Protein AF-A0A8X6YVM8-F1 (afdb_monomer)

Nearest PDB structures (foldseek):
  4g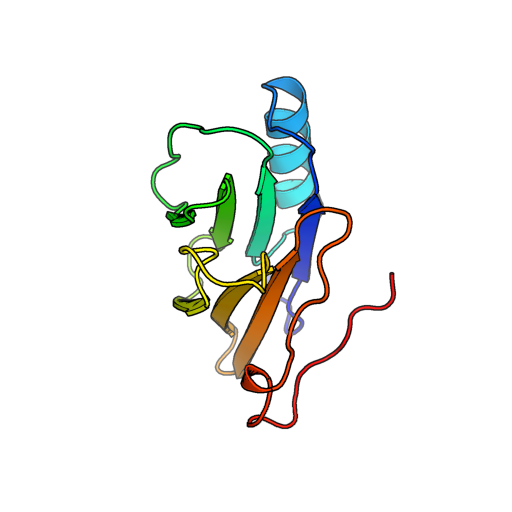yz-assembly8_H  TM=6.784E-01  e=9.572E-05  Mus musculus
  4gyz-assembly6_F  TM=6.704E-01  e=1.707E-04  Mus musculus
  6a44-assembly1_A  TM=6.918E-01  e=1.533E-02  Bombyx mori
  6a43-assembly1_A  TM=6.929E-01  e=1.858E-02  Bombyx mori
  5npg-assembly1_A  TM=6.657E-01  e=8.686E-02  Drosophila melanogaster

Secondary structure (DSSP, 8-state):
-PPPSS--EEEEE-SS--HHHHHHHHHHHHHTT-SEEEEE-SS--PPPTTPEE-TTSEEEEE-TT-EEEEEEEE--TTSS--EEEEEEEEEETTEEEEEEEEEE-TT-----GGG-S-S-------

Structure (mmCIF, N/CA/C/O backbone):
data_AF-A0A8X6YVM8-F1
#
_entry.id   AF-A0A8X6YVM8-F1
#
loop_
_atom_site.group_PDB
_atom_site.id
_atom_site.type_symbol
_atom_site.label_atom_id
_atom_site.label_alt_id
_atom_site.label_comp_id
_atom_site.label_asym_id
_atom_site.label_entity_id
_atom_site.label_seq_id
_atom_site.pdbx_PDB_ins_code
_atom_site.Cartn_x
_atom_site.Cartn_y
_atom_site.Cartn_z
_atom_site.occupancy
_atom_site.B_iso_or_equiv
_atom_site.auth_seq_id
_atom_site.auth_comp_id
_atom_site.auth_asym_id
_atom_site.auth_atom_id
_atom_site.pdbx_PDB_model_num
ATOM 1 N N . MET A 1 1 ? -14.398 7.030 20.157 1.00 44.53 1 MET A N 1
ATOM 2 C CA . MET A 1 1 ? -15.370 6.939 19.045 1.00 44.53 1 MET A CA 1
ATOM 3 C C . MET A 1 1 ? -15.396 5.502 18.553 1.00 44.53 1 MET A C 1
ATOM 5 O O . MET A 1 1 ? -14.328 4.896 18.562 1.00 44.53 1 MET A O 1
ATOM 9 N N . PRO A 1 2 ? -16.558 4.928 18.200 1.00 53.88 2 PRO A N 1
ATOM 10 C CA . PRO A 1 2 ? -16.601 3.572 17.659 1.00 53.88 2 PRO A CA 1
ATOM 11 C C . PRO A 1 2 ? -15.795 3.506 16.355 1.00 53.88 2 PRO A C 1
ATOM 13 O O . PRO A 1 2 ? -15.847 4.426 15.538 1.00 53.88 2 PRO A O 1
ATOM 16 N N . SER A 1 3 ? -15.008 2.445 16.184 1.00 63.88 3 SER A N 1
ATOM 17 C CA . SER A 1 3 ? -14.208 2.228 14.980 1.00 63.88 3 SER A CA 1
ATOM 18 C C . SER A 1 3 ? -15.128 1.980 13.782 1.00 63.88 3 SER A C 1
ATOM 20 O O . SER A 1 3 ? -16.022 1.135 13.834 1.00 63.88 3 SER A O 1
ATOM 22 N N . ARG A 1 4 ? -14.905 2.704 12.679 1.00 73.94 4 ARG A N 1
ATOM 23 C CA . ARG A 1 4 ? -15.650 2.527 11.421 1.00 73.94 4 ARG A CA 1
ATOM 24 C C . ARG A 1 4 ? -15.595 1.061 10.972 1.00 73.94 4 ARG A C 1
ATOM 26 O O . ARG A 1 4 ? -14.506 0.510 10.854 1.00 73.94 4 ARG A O 1
ATOM 33 N N . GLU A 1 5 ? -16.741 0.444 10.675 1.00 74.50 5 GLU A N 1
ATOM 34 C CA . GLU A 1 5 ? -16.780 -0.951 10.198 1.00 74.50 5 GLU A CA 1
ATOM 35 C C . GLU A 1 5 ? -16.182 -1.133 8.799 1.00 74.50 5 GLU A C 1
ATOM 37 O O . GLU A 1 5 ? -15.564 -2.157 8.515 1.00 74.50 5 GLU A O 1
ATOM 42 N N . ALA A 1 6 ? -16.364 -0.144 7.925 1.00 84.31 6 ALA A N 1
ATOM 43 C CA . ALA A 1 6 ? -15.830 -0.180 6.573 1.00 84.31 6 ALA A CA 1
ATOM 44 C C . ALA A 1 6 ? -14.324 0.117 6.549 1.00 84.31 6 ALA A C 1
ATOM 46 O O . ALA A 1 6 ? -13.823 0.953 7.310 1.00 84.31 6 ALA A O 1
ATOM 47 N N . LEU A 1 7 ? -13.631 -0.542 5.626 1.00 86.50 7 LEU A N 1
ATOM 48 C CA . LEU A 1 7 ? -12.227 -0.304 5.332 1.00 86.50 7 LEU A CA 1
ATOM 49 C C . LEU A 1 7 ? -12.080 0.900 4.385 1.00 86.50 7 LEU A C 1
ATOM 51 O O . LEU A 1 7 ? -12.842 1.028 3.426 1.00 86.50 7 LEU A O 1
ATOM 55 N N . CYS A 1 8 ? -11.127 1.785 4.664 1.00 89.62 8 CYS A N 1
ATOM 56 C CA . CYS A 1 8 ? -10.797 2.948 3.845 1.00 89.62 8 CYS A CA 1
ATOM 57 C C . CYS A 1 8 ? -9.355 2.817 3.337 1.00 89.62 8 CYS A C 1
ATOM 59 O O . CYS A 1 8 ? -8.426 2.755 4.141 1.00 89.62 8 CYS A O 1
ATOM 61 N N . ILE A 1 9 ? -9.167 2.735 2.019 1.00 89.19 9 ILE A N 1
ATOM 62 C CA . ILE A 1 9 ? -7.860 2.492 1.396 1.00 89.19 9 ILE A CA 1
ATOM 63 C C . ILE A 1 9 ? -7.548 3.617 0.413 1.00 89.19 9 ILE A C 1
ATOM 65 O O . ILE A 1 9 ? -8.415 4.008 -0.367 1.00 89.19 9 ILE A O 1
ATOM 69 N N . LEU A 1 10 ? -6.296 4.073 0.404 1.00 89.12 10 LEU A N 1
ATOM 70 C CA . LEU A 1 10 ? -5.757 4.958 -0.627 1.00 89.12 10 LEU A CA 1
ATOM 71 C C . LEU A 1 10 ? -4.823 4.186 -1.568 1.00 89.12 10 LEU A C 1
ATOM 73 O O . LEU A 1 10 ? -3.821 3.632 -1.128 1.00 89.12 10 LEU A O 1
ATOM 77 N N . GLN A 1 11 ? -5.094 4.197 -2.871 1.00 87.62 11 GLN A N 1
ATOM 78 C CA . GLN A 1 11 ? -4.147 3.715 -3.878 1.00 87.62 11 GLN A CA 1
ATOM 79 C C . GLN A 1 11 ? -3.754 4.868 -4.794 1.00 87.62 11 GLN A C 1
ATOM 81 O O . GLN A 1 11 ? -4.620 5.508 -5.387 1.00 87.62 11 GLN A O 1
ATOM 86 N N . TRP A 1 12 ? -2.454 5.142 -4.905 1.00 86.31 12 TRP A N 1
ATOM 87 C CA . TRP A 1 12 ? -1.966 6.303 -5.642 1.00 86.31 12 TRP A CA 1
ATOM 88 C C . TRP A 1 12 ? -0.712 5.989 -6.459 1.00 86.31 12 TRP A C 1
ATOM 90 O O . TRP A 1 12 ? 0.339 5.648 -5.921 1.00 86.31 12 TRP A O 1
ATOM 100 N N . ASN A 1 13 ? -0.798 6.154 -7.779 1.00 84.06 13 ASN A N 1
ATOM 101 C CA . ASN A 1 13 ? 0.396 6.241 -8.613 1.00 84.06 13 ASN A CA 1
ATOM 102 C C . ASN A 1 13 ? 0.937 7.673 -8.556 1.00 84.06 13 ASN A C 1
ATOM 104 O O . ASN A 1 13 ? 0.375 8.583 -9.165 1.00 84.06 13 ASN A O 1
ATOM 108 N N . ALA A 1 14 ? 2.018 7.865 -7.803 1.00 80.12 14 ALA A N 1
ATOM 109 C CA . ALA A 1 14 ? 2.596 9.182 -7.586 1.00 80.12 14 ALA A CA 1
ATOM 110 C C . ALA A 1 14 ? 3.633 9.557 -8.657 1.00 80.12 14 ALA A C 1
ATOM 112 O O . ALA A 1 14 ? 4.035 10.718 -8.711 1.00 80.12 14 ALA A O 1
ATOM 113 N N . GLY A 1 15 ? 4.105 8.619 -9.491 1.00 76.06 15 GLY A N 1
ATOM 114 C CA . GLY A 1 15 ? 5.209 8.873 -10.429 1.00 76.06 15 GLY A CA 1
ATOM 115 C C . GLY A 1 15 ? 6.498 9.343 -9.733 1.00 76.06 15 GLY A C 1
ATOM 116 O O . GLY A 1 15 ? 7.264 10.111 -10.307 1.00 76.06 15 GLY A O 1
ATOM 117 N N . GLY A 1 16 ? 6.694 8.937 -8.471 1.00 77.81 16 GLY A N 1
ATOM 118 C CA . GLY A 1 16 ? 7.771 9.387 -7.580 1.00 77.81 16 GLY A CA 1
ATOM 119 C C . GLY A 1 16 ? 7.283 10.287 -6.436 1.00 77.81 16 GLY A C 1
ATOM 120 O O . GLY A 1 16 ? 6.420 11.152 -6.618 1.00 77.81 16 GLY A O 1
ATOM 121 N N . LEU A 1 17 ? 7.853 10.090 -5.243 1.00 77.12 17 LEU A N 1
ATOM 122 C CA . LEU A 1 17 ? 7.373 10.687 -3.995 1.00 77.12 17 LEU A CA 1
ATOM 123 C C . LEU A 1 17 ? 8.275 11.839 -3.505 1.00 77.12 17 LEU A C 1
ATOM 125 O O . LEU A 1 17 ? 9.096 11.694 -2.587 1.00 77.12 17 LEU A O 1
ATOM 129 N N . SER A 1 18 ? 8.097 13.014 -4.123 1.00 82.44 18 SER A N 1
ATOM 130 C CA . SER A 1 18 ? 8.721 14.275 -3.686 1.00 82.44 18 SER A CA 1
ATOM 131 C C . SER A 1 18 ? 8.284 14.660 -2.267 1.00 82.44 18 SER A C 1
ATOM 133 O O . SER A 1 18 ? 7.248 14.213 -1.779 1.00 82.44 18 SER A O 1
ATOM 135 N N . GLN A 1 19 ? 9.034 15.544 -1.602 1.00 79.00 19 GLN A N 1
ATOM 136 C CA . GLN A 1 19 ? 8.678 16.022 -0.259 1.00 79.00 19 GLN A CA 1
ATOM 137 C C . GLN A 1 19 ? 7.270 16.645 -0.202 1.00 79.00 19 GLN A C 1
ATOM 139 O O . GLN A 1 19 ? 6.534 16.396 0.751 1.00 79.00 19 GLN A O 1
ATOM 144 N N . SER A 1 20 ? 6.865 17.392 -1.235 1.00 84.94 20 SER A N 1
ATOM 145 C CA . SER A 1 20 ? 5.513 17.957 -1.337 1.00 84.94 20 SER A CA 1
ATOM 146 C C . SER A 1 20 ? 4.433 16.875 -1.431 1.00 84.94 20 SER A C 1
ATOM 148 O O . SER A 1 20 ? 3.465 16.919 -0.678 1.00 84.94 20 SER A O 1
ATOM 150 N N . LYS A 1 21 ? 4.637 15.848 -2.267 1.00 85.62 21 LYS A N 1
ATOM 151 C CA . LYS A 1 21 ? 3.714 14.707 -2.383 1.00 85.62 21 LYS A CA 1
ATOM 152 C C . LYS A 1 21 ? 3.650 13.874 -1.102 1.00 85.62 21 LYS A C 1
ATOM 154 O O . LYS A 1 21 ? 2.596 13.340 -0.778 1.00 85.62 21 LYS A O 1
ATOM 159 N N . ARG A 1 22 ? 4.743 13.788 -0.331 1.00 84.19 22 ARG A N 1
ATOM 160 C CA . ARG A 1 22 ? 4.717 13.173 1.013 1.00 84.19 22 ARG A CA 1
ATOM 161 C C . ARG A 1 22 ? 3.842 13.951 1.978 1.00 84.19 22 ARG A C 1
ATOM 163 O O . ARG A 1 22 ? 3.095 13.337 2.731 1.00 84.19 22 ARG A O 1
ATOM 170 N N . ALA A 1 23 ? 3.945 15.277 1.979 1.00 85.62 23 ALA A N 1
ATOM 171 C CA . ALA A 1 23 ? 3.115 16.111 2.840 1.00 85.62 23 ALA A CA 1
ATOM 172 C C . ALA A 1 23 ? 1.629 15.953 2.482 1.00 85.62 23 ALA A C 1
ATOM 174 O O . ALA A 1 23 ? 0.810 15.733 3.371 1.00 85.62 23 ALA A O 1
ATOM 175 N N . GLU A 1 24 ? 1.306 15.960 1.187 1.00 88.62 24 GLU A N 1
ATOM 176 C CA . GLU A 1 24 ? -0.049 15.722 0.678 1.00 88.62 24 GLU A CA 1
ATOM 177 C C . GLU A 1 24 ? -0.570 14.324 1.033 1.00 88.62 24 GLU A C 1
ATOM 179 O O . GLU A 1 24 ? -1.714 14.181 1.467 1.00 88.62 24 GLU A O 1
ATOM 184 N N . LEU A 1 25 ? 0.279 13.297 0.924 1.00 87.06 25 LEU A N 1
ATOM 185 C CA . LEU A 1 25 ? -0.044 11.948 1.375 1.00 87.06 25 LEU A CA 1
ATOM 186 C C . LEU A 1 25 ? -0.403 11.947 2.860 1.00 87.06 25 LEU A C 1
ATOM 188 O O . LEU A 1 25 ? -1.485 11.503 3.223 1.00 87.06 25 LEU A O 1
ATOM 192 N N . VAL A 1 26 ? 0.484 12.445 3.725 1.00 86.19 26 VAL A N 1
ATOM 193 C CA . VAL A 1 26 ? 0.274 12.437 5.181 1.00 86.19 26 VAL A CA 1
ATOM 194 C C . VAL A 1 26 ? -0.986 13.214 5.553 1.00 86.19 26 VAL A C 1
ATOM 196 O O . VAL A 1 26 ? -1.778 12.746 6.371 1.00 86.19 26 VAL A O 1
ATOM 199 N N . GLN A 1 27 ? -1.208 14.370 4.926 1.00 89.00 27 GLN A N 1
ATOM 200 C CA . GLN A 1 27 ? -2.435 15.136 5.101 1.00 89.00 27 GLN A CA 1
ATOM 201 C C . GLN A 1 27 ? -3.656 14.306 4.692 1.00 89.00 27 GLN A C 1
ATOM 203 O O . GLN A 1 27 ? -4.583 14.171 5.483 1.00 89.00 27 GLN A O 1
ATOM 208 N N . SER A 1 28 ? -3.635 13.680 3.516 1.00 87.94 28 SER A N 1
ATOM 209 C CA . SER A 1 28 ? -4.744 12.862 3.014 1.00 87.94 28 SER A CA 1
ATOM 210 C C . SER A 1 28 ? -5.047 11.664 3.913 1.00 87.94 28 SER A C 1
ATOM 212 O O . SER A 1 28 ? -6.219 11.396 4.182 1.00 87.94 28 SER A O 1
ATOM 214 N N . LEU A 1 29 ? -4.013 10.977 4.412 1.00 86.31 29 LEU A N 1
ATOM 215 C CA . LEU A 1 29 ? -4.149 9.842 5.329 1.00 86.31 29 LEU A CA 1
ATOM 216 C C . LEU A 1 29 ? -4.828 10.256 6.639 1.00 86.31 29 LEU A C 1
ATOM 218 O O . LEU A 1 29 ? -5.721 9.552 7.108 1.00 86.31 29 LEU A O 1
ATOM 222 N N . ASN A 1 30 ? -4.438 11.405 7.198 1.00 86.25 30 ASN A N 1
ATOM 223 C CA . ASN A 1 30 ? -4.983 11.910 8.457 1.00 86.25 30 ASN A CA 1
ATOM 224 C C . ASN A 1 30 ? -6.383 12.508 8.289 1.00 86.25 30 ASN A C 1
ATOM 226 O O . ASN A 1 30 ? -7.278 12.211 9.074 1.00 86.25 30 ASN A O 1
ATOM 230 N N . THR A 1 31 ? -6.592 13.332 7.260 1.00 90.75 31 THR A N 1
ATOM 231 C CA . THR A 1 31 ? -7.873 14.008 7.009 1.00 90.75 31 THR A CA 1
ATOM 232 C C . THR A 1 31 ? -8.999 13.014 6.741 1.00 90.75 31 THR A C 1
ATOM 234 O O . THR A 1 31 ? -10.124 13.246 7.175 1.00 90.75 31 THR A O 1
ATOM 237 N N . HIS A 1 32 ? -8.707 11.902 6.063 1.00 87.50 32 HIS A N 1
ATOM 238 C CA . HIS A 1 32 ? -9.721 10.913 5.688 1.00 87.50 32 HIS A CA 1
ATOM 239 C C . HIS A 1 32 ? -9.692 9.634 6.535 1.00 87.50 32 HIS A C 1
ATOM 241 O O . HIS A 1 32 ? -10.410 8.684 6.220 1.00 87.50 32 HIS A O 1
ATOM 247 N N . ASP A 1 33 ? -8.876 9.608 7.592 1.00 87.38 33 ASP A N 1
ATOM 248 C CA . ASP A 1 33 ? -8.737 8.481 8.517 1.00 87.38 33 ASP A CA 1
ATOM 249 C C . ASP A 1 33 ? -8.481 7.132 7.810 1.00 87.38 33 ASP A C 1
ATOM 251 O O . ASP A 1 33 ? -9.154 6.129 8.054 1.00 87.38 33 ASP A O 1
ATOM 255 N N . MET A 1 34 ? -7.517 7.116 6.885 1.00 87.00 34 MET A N 1
ATOM 256 C CA . MET A 1 34 ? -7.228 5.957 6.030 1.00 87.00 34 MET A CA 1
ATOM 257 C C . MET A 1 34 ? -6.676 4.771 6.836 1.00 87.00 34 MET A C 1
ATOM 259 O O . MET A 1 34 ? -5.819 4.937 7.704 1.00 87.00 34 MET A O 1
ATOM 263 N N . ASP A 1 35 ? -7.140 3.557 6.529 1.00 85.88 35 ASP A N 1
ATOM 264 C CA . ASP A 1 35 ? -6.715 2.319 7.198 1.00 85.88 35 ASP A CA 1
ATOM 265 C C . ASP A 1 35 ? -5.441 1.730 6.576 1.00 85.88 35 ASP A C 1
ATOM 267 O O . ASP A 1 35 ? -4.612 1.139 7.270 1.00 85.88 35 ASP A O 1
ATOM 271 N N . ALA A 1 36 ? -5.278 1.880 5.263 1.00 84.69 36 ALA A N 1
ATOM 272 C CA . ALA A 1 36 ? -4.089 1.453 4.541 1.00 84.69 36 ALA A CA 1
ATOM 273 C C . ALA A 1 36 ? -3.890 2.285 3.276 1.00 84.69 36 ALA A C 1
ATOM 275 O O . ALA A 1 36 ? -4.831 2.885 2.751 1.00 84.69 36 ALA A O 1
ATOM 276 N N . PHE A 1 37 ? -2.665 2.288 2.761 1.00 85.88 37 PHE A N 1
ATOM 277 C CA . PHE A 1 37 ? -2.374 2.863 1.461 1.00 85.88 37 PHE A CA 1
ATOM 278 C C . PHE A 1 37 ? -1.374 2.032 0.663 1.00 85.88 37 PHE A C 1
ATOM 280 O O . PHE A 1 37 ? -0.544 1.313 1.221 1.00 85.88 37 PHE A O 1
ATOM 287 N N . THR A 1 38 ? -1.439 2.155 -0.660 1.00 83.31 38 THR A N 1
ATOM 288 C CA . THR A 1 38 ? -0.389 1.702 -1.572 1.00 83.31 38 THR A CA 1
ATOM 289 C C . THR A 1 38 ? -0.003 2.833 -2.513 1.00 83.31 38 THR A C 1
ATOM 291 O O . THR A 1 38 ? -0.855 3.383 -3.212 1.00 83.31 38 THR A O 1
ATOM 294 N N . ILE A 1 39 ? 1.282 3.173 -2.535 1.00 82.69 39 ILE A N 1
ATOM 295 C CA . ILE A 1 39 ? 1.868 4.112 -3.488 1.00 82.69 39 ILE A CA 1
ATOM 296 C C . ILE A 1 39 ? 2.731 3.344 -4.467 1.00 82.69 39 ILE A C 1
ATOM 298 O O . ILE A 1 39 ? 3.456 2.435 -4.083 1.00 82.69 39 ILE A O 1
ATOM 302 N N . ILE A 1 40 ? 2.659 3.732 -5.730 1.00 76.06 40 ILE A N 1
ATOM 303 C CA . ILE A 1 40 ? 3.518 3.207 -6.785 1.00 76.06 40 ILE A CA 1
ATOM 304 C C . ILE A 1 40 ? 4.523 4.315 -7.130 1.00 76.06 40 ILE A C 1
ATOM 306 O O . ILE A 1 40 ? 4.124 5.372 -7.635 1.00 76.06 40 ILE A O 1
ATOM 310 N N . GLU A 1 41 ? 5.804 4.111 -6.803 1.00 69.94 41 GLU A N 1
ATOM 311 C CA . GLU A 1 41 ? 6.894 5.029 -7.157 1.00 69.94 41 GLU A CA 1
ATOM 312 C C . GLU A 1 41 ? 7.628 4.585 -8.428 1.00 69.94 41 GLU A C 1
ATOM 314 O O . GLU A 1 41 ? 7.662 3.409 -8.768 1.00 69.94 41 GLU A O 1
ATOM 319 N N . GLY A 1 42 ? 8.221 5.550 -9.139 1.00 50.91 42 GLY A N 1
ATOM 320 C CA . GLY A 1 42 ? 9.038 5.295 -10.328 1.00 50.91 42 GLY A CA 1
ATOM 321 C C . GLY A 1 42 ? 10.543 5.156 -10.068 1.00 50.91 42 GLY A C 1
ATOM 322 O O . GLY A 1 42 ? 11.256 4.859 -11.017 1.00 50.91 42 GLY A O 1
ATOM 323 N N . TYR A 1 43 ? 11.037 5.390 -8.839 1.00 32.50 43 TYR A N 1
ATOM 324 C CA . TYR A 1 43 ? 12.462 5.325 -8.450 1.00 32.50 43 TYR A CA 1
ATOM 325 C C . TYR A 1 43 ? 12.623 5.129 -6.924 1.00 32.50 43 TYR A C 1
ATOM 327 O O . TYR A 1 43 ? 11.715 5.456 -6.169 1.00 32.50 43 TYR A O 1
ATOM 335 N N . SER A 1 44 ? 13.774 4.600 -6.481 1.00 29.56 44 SER A N 1
ATOM 336 C CA . SER A 1 44 ? 14.061 4.125 -5.111 1.00 29.56 44 SER A CA 1
ATOM 337 C C . SER A 1 44 ? 13.985 5.189 -4.006 1.00 29.56 44 SER A C 1
ATOM 339 O O . SER A 1 44 ? 14.561 6.271 -4.142 1.00 29.56 44 SER A O 1
ATOM 341 N N . LEU A 1 45 ? 13.389 4.838 -2.856 1.00 37.31 45 LEU A N 1
ATOM 342 C CA . LEU A 1 45 ? 13.295 5.730 -1.699 1.00 37.31 45 LEU A CA 1
ATOM 343 C C . LEU A 1 45 ? 13.367 5.022 -0.330 1.00 37.31 45 LEU A C 1
ATOM 345 O O . LEU A 1 45 ? 12.852 3.927 -0.134 1.00 37.31 45 LEU A O 1
ATOM 349 N N . TYR A 1 46 ? 13.998 5.715 0.625 1.00 31.50 46 TYR A N 1
ATOM 350 C CA . TYR A 1 46 ? 14.256 5.330 2.013 1.00 31.50 46 TYR A CA 1
ATOM 351 C C . TYR A 1 46 ? 13.026 5.421 2.942 1.00 31.50 46 TYR A C 1
ATOM 353 O O . TYR A 1 46 ? 12.213 6.342 2.867 1.00 31.50 46 TYR A O 1
ATOM 361 N N . ILE A 1 47 ? 12.965 4.439 3.843 1.00 41.25 47 ILE A N 1
ATOM 362 C CA . ILE A 1 47 ? 11.818 3.919 4.605 1.00 41.25 47 ILE A CA 1
ATOM 363 C C . ILE A 1 47 ? 11.434 4.781 5.829 1.00 41.25 47 ILE A C 1
ATOM 365 O O . ILE A 1 47 ? 12.297 5.207 6.594 1.00 41.25 47 ILE A O 1
ATOM 369 N N . LEU A 1 48 ? 10.124 4.943 6.076 1.00 36.81 48 LEU A N 1
ATOM 370 C CA . LEU A 1 48 ? 9.560 5.253 7.402 1.00 36.81 48 LEU A CA 1
ATOM 371 C C . LEU A 1 48 ? 9.309 3.941 8.162 1.00 36.81 48 LEU A C 1
ATOM 373 O O . LEU A 1 48 ? 8.921 2.948 7.560 1.00 36.81 48 LEU A O 1
ATOM 377 N N . HIS A 1 49 ? 9.468 3.945 9.488 1.00 36.97 49 HIS A N 1
ATOM 378 C CA . HIS A 1 49 ? 9.557 2.770 10.381 1.00 36.97 49 HIS A CA 1
ATOM 379 C C . HIS A 1 49 ? 8.443 1.687 10.319 1.00 36.97 49 HIS A C 1
ATOM 381 O O . HIS A 1 49 ? 8.530 0.706 11.054 1.00 36.97 49 HIS A O 1
ATOM 387 N N . GLN A 1 50 ? 7.419 1.810 9.468 1.00 50.12 50 GLN A N 1
ATOM 388 C CA . GLN A 1 50 ? 6.356 0.808 9.278 1.00 50.12 50 GLN A CA 1
ATOM 389 C C . GLN A 1 50 ? 5.994 0.536 7.805 1.00 50.12 50 GLN A C 1
ATOM 391 O O . GLN A 1 50 ? 5.044 -0.196 7.532 1.00 50.12 50 GLN A O 1
ATOM 396 N N . SER A 1 51 ? 6.734 1.095 6.844 1.00 55.06 51 SER A N 1
ATOM 397 C CA . SER A 1 51 ? 6.502 0.863 5.417 1.00 55.06 51 SER A CA 1
ATOM 398 C C . SER A 1 51 ? 7.457 -0.196 4.867 1.00 55.06 51 SER A C 1
ATOM 400 O O . SER A 1 51 ? 8.659 -0.128 5.127 1.00 55.06 51 SER A O 1
ATOM 402 N N . ARG A 1 52 ? 6.956 -1.149 4.073 1.00 54.34 52 ARG A N 1
ATOM 403 C CA . ARG A 1 52 ? 7.806 -2.071 3.299 1.00 54.34 52 ARG A CA 1
ATOM 404 C C . ARG A 1 52 ? 7.904 -1.580 1.857 1.00 54.34 52 ARG A C 1
ATOM 406 O O . ARG A 1 52 ? 6.877 -1.276 1.251 1.00 54.34 52 ARG A O 1
ATOM 413 N N . GLN A 1 53 ? 9.128 -1.502 1.340 1.00 57.78 53 GLN A N 1
ATOM 414 C CA . GLN A 1 53 ? 9.400 -1.246 -0.073 1.00 57.78 53 GLN A CA 1
ATOM 415 C C . GLN A 1 53 ? 9.370 -2.574 -0.841 1.00 57.78 53 GLN A C 1
ATOM 417 O O . GLN A 1 53 ? 9.900 -3.575 -0.355 1.00 57.78 53 GLN A O 1
ATOM 422 N N . VAL A 1 54 ? 8.755 -2.568 -2.022 1.00 55.31 54 VAL A N 1
ATOM 423 C CA . VAL A 1 54 ? 8.758 -3.683 -2.985 1.00 55.31 54 VAL A CA 1
ATOM 424 C C . VAL A 1 54 ? 9.637 -3.312 -4.188 1.00 55.31 54 VAL A C 1
ATOM 426 O O . VAL A 1 54 ? 9.888 -2.124 -4.414 1.00 55.31 54 VAL A O 1
ATOM 429 N N . ALA A 1 55 ? 10.148 -4.302 -4.921 1.00 57.56 55 ALA A N 1
ATOM 430 C CA . ALA A 1 55 ? 11.258 -4.174 -5.867 1.00 57.56 55 ALA A CA 1
ATOM 431 C C . ALA A 1 55 ? 11.048 -3.102 -6.953 1.00 57.56 55 ALA A C 1
ATOM 433 O O . ALA A 1 55 ? 12.015 -2.454 -7.356 1.00 57.56 55 ALA A O 1
ATOM 434 N N . SER A 1 56 ? 9.804 -2.840 -7.375 1.00 64.31 56 SER A N 1
ATOM 435 C CA . SER A 1 56 ? 9.503 -1.800 -8.376 1.00 64.31 56 SER A CA 1
ATOM 436 C C . SER A 1 56 ? 9.382 -0.367 -7.835 1.00 64.31 56 SER A C 1
ATOM 438 O O . SER A 1 56 ? 9.165 0.556 -8.616 1.00 64.31 56 SER A O 1
ATOM 440 N N . GLY A 1 57 ? 9.517 -0.158 -6.520 1.00 70.81 57 GLY A N 1
ATOM 441 C CA . GLY A 1 57 ? 9.226 1.127 -5.875 1.00 70.81 57 GLY A CA 1
ATOM 442 C C . GLY A 1 57 ? 7.800 1.234 -5.324 1.00 70.81 57 GLY A C 1
ATOM 443 O O . GLY A 1 57 ? 7.365 2.323 -4.957 1.00 70.81 57 GLY A O 1
ATOM 444 N N . MET A 1 58 ? 7.050 0.130 -5.223 1.00 77.06 58 MET A N 1
ATOM 445 C CA . MET A 1 58 ? 5.793 0.148 -4.472 1.00 77.06 58 MET A CA 1
ATOM 446 C C . MET A 1 58 ? 6.046 0.338 -2.970 1.00 77.06 58 MET A C 1
ATOM 448 O O . MET A 1 58 ? 6.903 -0.317 -2.374 1.00 77.06 58 MET A O 1
ATOM 452 N N . LEU A 1 59 ? 5.248 1.206 -2.353 1.00 80.69 59 LEU A N 1
ATOM 453 C CA . LEU A 1 59 ? 5.236 1.487 -0.925 1.00 80.69 59 LEU A CA 1
ATOM 454 C C . LEU A 1 59 ? 3.870 1.116 -0.355 1.00 80.69 59 LEU A C 1
ATOM 456 O O . LEU A 1 59 ? 2.847 1.655 -0.776 1.00 80.69 59 LEU A O 1
ATOM 460 N N . VAL A 1 60 ? 3.853 0.238 0.642 1.00 83.25 60 VAL A N 1
ATOM 461 C CA . VAL A 1 60 ? 2.626 -0.126 1.360 1.00 83.25 60 VAL A CA 1
ATOM 462 C C . VAL A 1 60 ? 2.721 0.350 2.796 1.00 83.25 60 VAL A C 1
ATOM 464 O O . VAL A 1 60 ? 3.714 0.085 3.479 1.00 83.25 60 VAL A O 1
ATOM 467 N N . GLY A 1 61 ? 1.672 1.026 3.258 1.00 85.25 61 GLY A N 1
ATOM 468 C CA . GLY A 1 61 ? 1.524 1.430 4.649 1.00 85.25 61 GLY A CA 1
ATOM 469 C C . GLY A 1 61 ? 0.187 0.984 5.221 1.00 85.25 61 GLY A C 1
ATOM 470 O O . GLY A 1 61 ? -0.835 0.982 4.536 1.00 85.25 61 GLY A O 1
ATOM 471 N N . VAL A 1 62 ? 0.203 0.611 6.497 1.00 83.38 62 VAL A N 1
ATOM 472 C CA . VAL A 1 62 ? -0.982 0.223 7.264 1.00 83.38 62 VAL A CA 1
ATOM 473 C C . VAL A 1 62 ? -1.056 1.105 8.500 1.00 83.38 62 VAL A C 1
ATOM 475 O O . VAL A 1 62 ? -0.032 1.402 9.115 1.00 83.38 62 VAL A O 1
ATOM 478 N N . LYS A 1 63 ? -2.263 1.538 8.859 1.00 85.88 63 LYS A N 1
ATOM 479 C CA . LYS A 1 63 ? -2.505 2.347 10.050 1.00 85.88 63 LYS A CA 1
ATOM 480 C C . LYS A 1 63 ? -2.090 1.599 11.319 1.00 85.88 63 LYS A C 1
ATOM 482 O O . LYS A 1 63 ? -2.417 0.423 11.500 1.00 85.88 63 LYS A O 1
ATOM 487 N N . THR A 1 64 ? -1.432 2.306 12.236 1.00 81.19 64 THR A N 1
ATOM 488 C CA . THR A 1 64 ? -1.051 1.772 13.549 1.00 81.19 64 THR A CA 1
ATOM 489 C C . THR A 1 64 ? -2.261 1.189 14.282 1.00 81.19 64 THR A C 1
ATOM 491 O O . THR A 1 64 ? -3.310 1.824 14.373 1.00 81.19 64 THR A O 1
ATOM 494 N N . GLY A 1 65 ? -2.098 -0.013 14.839 1.00 81.25 65 GLY A N 1
ATOM 495 C CA . GLY A 1 65 ? -3.142 -0.713 15.595 1.00 81.25 65 GLY A CA 1
ATOM 496 C C . GLY A 1 65 ? -3.989 -1.684 14.769 1.00 81.25 65 GLY A C 1
ATOM 497 O O . GLY A 1 65 ? -4.756 -2.444 15.354 1.00 81.25 65 GLY A O 1
ATOM 498 N N . LEU A 1 66 ? -3.831 -1.716 13.442 1.00 83.06 66 LEU A N 1
ATOM 499 C CA . LEU A 1 66 ? -4.389 -2.781 12.609 1.00 83.06 66 LEU A CA 1
ATOM 500 C C . LEU A 1 66 ? -3.402 -3.943 12.485 1.00 83.06 66 LEU A C 1
ATOM 502 O O . LEU A 1 66 ? -2.195 -3.750 12.334 1.00 83.06 66 LEU A O 1
ATOM 506 N N . THR A 1 67 ? -3.924 -5.167 12.514 1.00 88.69 67 THR A N 1
ATOM 507 C CA . THR A 1 67 ? -3.140 -6.357 12.175 1.00 88.69 67 THR A CA 1
ATOM 508 C C . THR A 1 67 ? -3.123 -6.525 10.662 1.00 88.69 67 THR A C 1
ATOM 510 O O . THR A 1 67 ? -4.169 -6.431 10.014 1.00 88.69 67 THR A O 1
ATOM 513 N N . ALA A 1 68 ? -1.942 -6.795 10.109 1.00 85.69 68 ALA A N 1
ATOM 514 C CA . ALA A 1 68 ? -1.745 -6.977 8.682 1.00 85.69 68 ALA A CA 1
ATOM 515 C C . ALA A 1 68 ? -0.815 -8.155 8.374 1.00 85.69 68 ALA A C 1
ATOM 517 O O . ALA A 1 68 ? 0.149 -8.397 9.097 1.00 85.69 68 ALA A O 1
ATOM 518 N N . ASP A 1 69 ? -1.082 -8.839 7.265 1.00 86.44 69 ASP A N 1
ATOM 519 C CA . ASP A 1 69 ? -0.190 -9.816 6.636 1.00 86.44 69 ASP A CA 1
ATOM 520 C C . ASP A 1 69 ? 0.070 -9.354 5.202 1.00 86.44 69 ASP A C 1
ATOM 522 O O . ASP A 1 69 ? -0.863 -9.119 4.434 1.00 86.44 69 ASP A O 1
ATOM 526 N N . PHE A 1 70 ? 1.345 -9.177 4.868 1.00 84.50 70 PHE A N 1
ATOM 527 C CA . PHE A 1 70 ? 1.797 -8.674 3.577 1.00 84.50 70 PHE A CA 1
ATOM 528 C C . PHE A 1 70 ? 2.568 -9.766 2.847 1.00 84.50 70 PHE A C 1
ATOM 530 O O . PHE A 1 70 ? 3.490 -10.360 3.410 1.00 84.50 70 PHE A O 1
ATOM 537 N N . ARG A 1 71 ? 2.222 -9.995 1.579 1.00 81.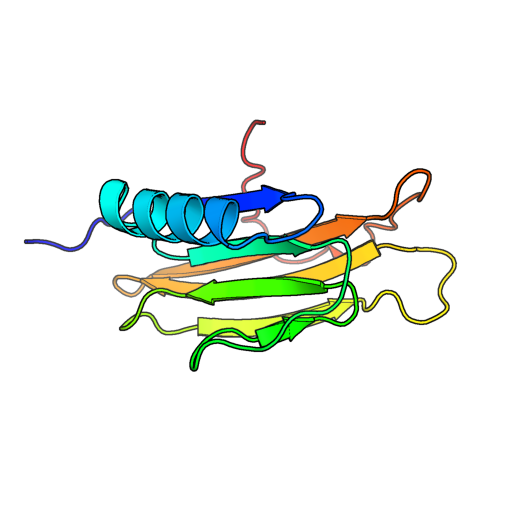88 71 ARG A N 1
ATOM 538 C CA . ARG A 1 71 ? 2.897 -10.962 0.712 1.00 81.88 71 ARG A CA 1
ATOM 539 C C . ARG A 1 71 ? 3.095 -10.388 -0.678 1.00 81.88 71 ARG A C 1
ATOM 541 O O . ARG A 1 71 ? 2.173 -9.813 -1.248 1.00 81.88 71 ARG A O 1
ATOM 548 N N . ILE A 1 72 ? 4.269 -10.621 -1.245 1.00 82.44 72 ILE A N 1
ATOM 549 C CA . ILE A 1 72 ? 4.509 -10.445 -2.676 1.00 82.44 72 ILE A CA 1
ATOM 550 C C . ILE A 1 72 ? 4.042 -11.740 -3.343 1.00 82.44 72 ILE A C 1
ATOM 552 O O . ILE A 1 72 ? 4.510 -12.818 -2.986 1.00 82.44 72 ILE A O 1
ATOM 556 N N . ILE A 1 73 ? 3.059 -11.642 -4.234 1.00 85.00 73 ILE A N 1
ATOM 557 C CA . ILE A 1 73 ? 2.519 -12.786 -4.985 1.00 85.00 73 ILE A CA 1
ATOM 558 C C . ILE A 1 73 ? 3.330 -13.005 -6.256 1.00 85.00 73 ILE A C 1
ATOM 560 O O . ILE A 1 73 ? 3.594 -14.141 -6.639 1.00 85.00 73 ILE A O 1
ATOM 564 N N . LYS A 1 74 ? 3.729 -11.906 -6.894 1.00 81.50 74 LYS A N 1
ATOM 565 C CA . LYS A 1 74 ? 4.532 -11.909 -8.106 1.00 81.50 74 LYS A CA 1
ATOM 566 C C . LYS A 1 74 ? 5.458 -10.703 -8.088 1.00 81.50 74 LYS A C 1
ATOM 568 O O . LYS A 1 74 ? 4.983 -9.577 -7.956 1.00 81.50 74 LYS A O 1
ATOM 573 N N . ASP A 1 75 ? 6.749 -10.959 -8.236 1.00 80.06 75 ASP A N 1
ATOM 574 C CA . ASP A 1 75 ? 7.749 -9.925 -8.490 1.00 80.06 75 ASP A CA 1
ATOM 575 C C . ASP A 1 75 ? 7.852 -9.655 -10.008 1.00 80.06 75 ASP A C 1
ATOM 577 O O . ASP A 1 75 ? 7.397 -10.445 -10.844 1.00 80.06 75 ASP A O 1
ATOM 581 N N . MET A 1 76 ? 8.451 -8.528 -10.373 1.00 76.19 76 MET A N 1
ATOM 582 C CA . MET A 1 76 ? 8.759 -8.139 -11.747 1.00 76.19 76 MET A CA 1
ATOM 583 C C . MET A 1 76 ? 9.957 -8.917 -12.336 1.00 76.19 76 MET A C 1
ATOM 585 O O . MET A 1 76 ? 10.233 -8.809 -13.539 1.00 76.19 76 MET A O 1
ATOM 589 N N . ASP A 1 77 ? 10.652 -9.707 -11.510 1.00 67.25 77 ASP A N 1
ATOM 590 C CA . ASP A 1 77 ? 11.872 -10.457 -11.828 1.00 67.25 77 ASP A CA 1
ATOM 591 C C . ASP A 1 77 ? 11.812 -11.194 -13.171 1.00 67.25 77 ASP A C 1
ATOM 593 O O . ASP A 1 77 ? 11.063 -12.155 -13.340 1.00 67.25 77 ASP A O 1
ATOM 597 N N . CYS A 1 78 ? 12.623 -10.708 -14.126 1.00 56.75 78 CYS A N 1
ATOM 598 C CA . CYS A 1 78 ? 12.989 -11.274 -15.437 1.00 56.75 78 CYS A CA 1
ATOM 599 C C . CYS A 1 78 ? 11.905 -12.001 -16.260 1.00 56.75 78 CYS A C 1
ATOM 601 O O . CYS A 1 78 ? 12.227 -12.655 -17.249 1.00 56.75 78 CYS A O 1
ATOM 603 N N . SER A 1 79 ? 10.627 -11.844 -15.932 1.00 67.38 79 SER A N 1
ATOM 604 C CA . SER A 1 79 ? 9.516 -12.450 -16.655 1.00 67.38 79 SER A CA 1
ATOM 605 C C . SER A 1 79 ? 9.065 -11.536 -17.803 1.00 67.38 79 SER A C 1
ATOM 607 O O . SER A 1 79 ? 9.326 -10.324 -17.766 1.00 67.38 79 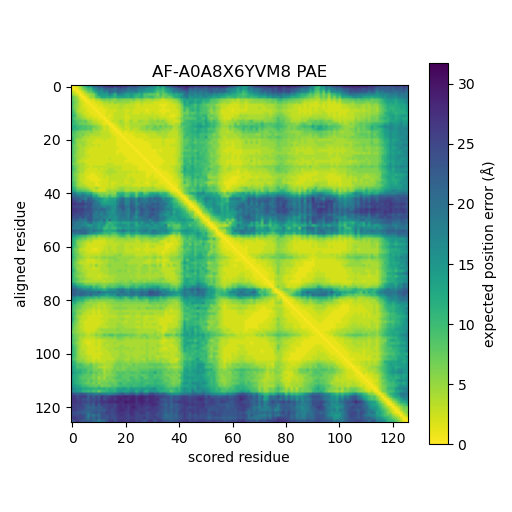SER A O 1
ATOM 609 N N . PRO A 1 80 ? 8.435 -12.082 -18.861 1.00 77.00 80 PRO A N 1
ATOM 610 C CA . PRO A 1 80 ? 7.807 -11.265 -19.898 1.00 77.00 80 PRO A CA 1
ATOM 611 C C . PRO A 1 80 ? 6.673 -10.406 -19.328 1.00 77.00 80 PRO A C 1
ATOM 613 O O . PRO A 1 80 ? 6.411 -9.325 -19.847 1.00 77.00 80 PRO A O 1
ATOM 616 N N . ASP A 1 81 ? 6.045 -10.861 -18.242 1.00 82.44 81 ASP A N 1
ATOM 617 C CA . ASP A 1 81 ? 5.061 -10.085 -17.508 1.00 82.44 81 ASP A CA 1
ATOM 618 C C . ASP A 1 81 ? 5.750 -9.113 -16.542 1.00 82.44 81 ASP A C 1
ATOM 620 O O . ASP A 1 81 ? 6.150 -9.462 -15.433 1.00 82.44 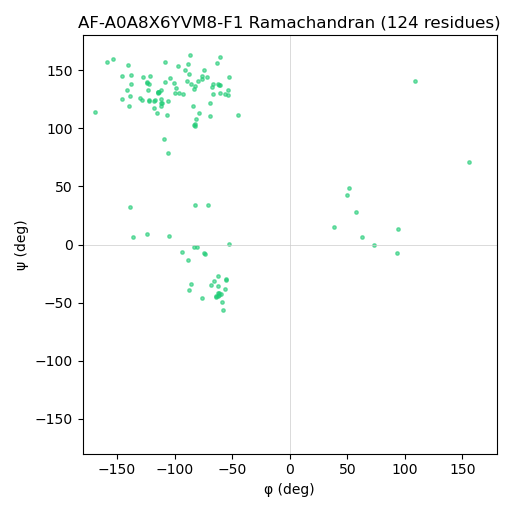81 ASP A O 1
ATOM 624 N N . LYS A 1 82 ? 5.812 -7.844 -16.931 1.00 84.56 82 LYS A N 1
ATOM 625 C CA . LYS A 1 82 ? 6.346 -6.750 -16.110 1.00 84.56 82 LYS A CA 1
ATOM 626 C C . LYS A 1 82 ? 5.334 -6.190 -15.101 1.00 84.56 82 LYS A C 1
ATOM 628 O O . LYS A 1 82 ? 5.319 -4.989 -14.831 1.00 8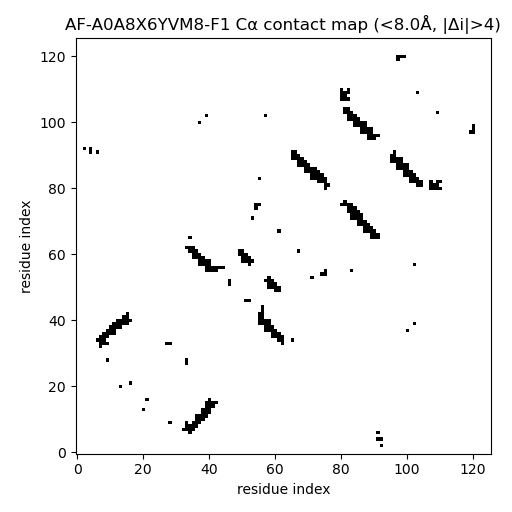4.56 82 LYS A O 1
ATOM 633 N N . SER A 1 83 ? 4.467 -7.044 -14.562 1.00 84.56 83 SER A N 1
ATOM 634 C CA . SER A 1 83 ? 3.615 -6.731 -13.417 1.00 84.56 83 SER A CA 1
ATOM 635 C C . SER A 1 83 ? 4.282 -7.101 -12.095 1.00 84.56 83 SER A C 1
ATOM 637 O O . SER A 1 83 ? 5.053 -8.055 -12.010 1.00 84.56 83 SER A O 1
ATOM 639 N N . GLU A 1 84 ? 3.951 -6.361 -11.050 1.00 84.56 84 GLU A N 1
ATOM 640 C CA . GLU A 1 84 ? 4.261 -6.694 -9.668 1.00 84.56 84 GLU A CA 1
ATOM 641 C C . GLU A 1 84 ? 2.945 -6.745 -8.892 1.00 84.56 84 GLU A C 1
ATOM 643 O O . GLU A 1 84 ? 2.084 -5.872 -9.036 1.00 84.56 84 GLU A O 1
ATOM 648 N N . VAL A 1 85 ? 2.762 -7.799 -8.102 1.00 85.44 85 VAL A N 1
ATOM 649 C CA . VAL A 1 85 ? 1.495 -8.104 -7.438 1.00 85.44 85 VAL A CA 1
ATOM 650 C C . VAL A 1 85 ? 1.761 -8.352 -5.974 1.00 85.44 85 VAL A C 1
ATOM 652 O O . VAL A 1 85 ? 2.541 -9.232 -5.601 1.00 85.44 85 VAL A O 1
ATOM 655 N N . ILE A 1 86 ? 1.039 -7.624 -5.137 1.00 85.19 86 ILE A N 1
ATOM 656 C CA . ILE A 1 86 ? 1.083 -7.780 -3.691 1.00 85.19 86 ILE A CA 1
ATOM 657 C C . ILE A 1 86 ? -0.300 -8.119 -3.152 1.00 85.19 86 ILE A C 1
ATOM 659 O O . ILE A 1 86 ? -1.321 -7.633 -3.639 1.00 85.19 86 ILE A O 1
ATOM 663 N N . LYS A 1 87 ? -0.325 -8.944 -2.109 1.00 87.31 87 LYS A N 1
ATOM 664 C CA . LYS A 1 87 ? -1.509 -9.241 -1.311 1.00 87.31 87 LYS A CA 1
ATOM 665 C C . LYS A 1 87 ? -1.320 -8.652 0.078 1.00 87.31 87 LYS A C 1
ATOM 667 O O . LYS A 1 87 ? -0.345 -8.961 0.763 1.00 87.31 87 LYS A O 1
ATOM 672 N N . LEU A 1 88 ? -2.277 -7.837 0.495 1.00 86.94 88 LEU A N 1
ATOM 673 C CA . LEU A 1 88 ? -2.373 -7.290 1.837 1.00 86.94 88 LEU A CA 1
ATOM 674 C C . LEU A 1 88 ? -3.645 -7.829 2.489 1.00 86.94 88 LEU A C 1
ATOM 676 O O . LEU A 1 88 ? -4.758 -7.516 2.071 1.00 86.94 88 LEU A O 1
ATOM 680 N N . ASN A 1 89 ? -3.483 -8.648 3.519 1.00 90.31 89 ASN A N 1
ATOM 681 C CA . ASN A 1 89 ? -4.582 -9.030 4.391 1.00 90.31 89 ASN A CA 1
ATOM 682 C C . ASN A 1 89 ? -4.626 -8.059 5.573 1.00 90.31 89 ASN A C 1
ATOM 684 O O . ASN A 1 89 ? -3.604 -7.850 6.222 1.00 90.31 89 ASN A O 1
ATOM 688 N N . LEU A 1 90 ? -5.794 -7.488 5.862 1.00 85.94 90 LEU A N 1
ATOM 689 C CA . LEU A 1 90 ? -6.032 -6.586 6.989 1.00 85.94 90 LEU A CA 1
ATOM 690 C C . LEU A 1 90 ? -7.129 -7.138 7.887 1.00 85.94 90 LEU A C 1
ATOM 692 O O . LEU A 1 90 ? -8.161 -7.601 7.402 1.00 85.94 90 LEU A O 1
ATOM 696 N N . TRP A 1 91 ? -6.935 -7.036 9.198 1.00 90.06 91 TRP A N 1
ATOM 697 C CA . TRP A 1 91 ? -7.953 -7.377 10.183 1.00 90.06 91 TRP A CA 1
ATOM 698 C C . TRP A 1 91 ? -8.444 -6.110 10.867 1.00 90.06 91 TRP A C 1
ATOM 700 O O . TRP A 1 91 ? -7.668 -5.378 11.481 1.00 90.06 91 TRP A O 1
ATOM 710 N N . LYS A 1 92 ? -9.751 -5.869 10.772 1.00 85.75 92 LYS A N 1
ATOM 711 C CA . LYS A 1 92 ? -10.427 -4.727 11.390 1.00 85.75 92 LYS A CA 1
ATOM 712 C C . LYS A 1 92 ? -11.749 -5.196 11.979 1.00 85.75 92 LYS A C 1
ATOM 714 O O . LYS A 1 92 ? -12.533 -5.846 11.293 1.00 85.75 92 LYS A O 1
ATOM 719 N N . ASN A 1 93 ? -11.990 -4.886 13.253 1.00 88.88 93 ASN A N 1
ATOM 720 C CA . ASN A 1 93 ? -13.223 -5.245 13.969 1.00 88.88 93 ASN A CA 1
ATOM 721 C C . ASN A 1 93 ? -13.602 -6.739 13.829 1.00 88.88 93 ASN A C 1
ATOM 723 O O . ASN A 1 93 ? -14.752 -7.076 13.563 1.00 88.88 93 ASN A O 1
ATOM 727 N N . GLY A 1 94 ? -12.618 -7.640 13.937 1.00 86.75 94 GLY A N 1
ATOM 728 C CA . GLY A 1 94 ? -12.825 -9.091 13.815 1.00 86.75 94 GLY A CA 1
ATOM 729 C C . GLY A 1 94 ? -13.086 -9.604 12.390 1.00 86.75 94 GLY A C 1
ATOM 730 O O . GLY A 1 94 ? -13.219 -10.809 12.199 1.00 86.75 94 GLY A O 1
ATOM 731 N N . LYS A 1 95 ? -13.125 -8.726 11.380 1.00 90.25 95 LYS A N 1
ATOM 732 C CA . LYS A 1 95 ? -13.288 -9.083 9.964 1.00 90.25 95 LYS A CA 1
ATOM 733 C C . LYS A 1 95 ? -11.934 -9.055 9.253 1.00 90.25 95 LYS A C 1
ATOM 735 O O . LYS A 1 95 ? -11.128 -8.153 9.486 1.00 90.25 95 LYS A O 1
ATOM 740 N N . ARG A 1 96 ? -11.698 -10.036 8.376 1.00 90.88 96 ARG A N 1
ATOM 741 C CA . ARG A 1 96 ? -10.526 -10.093 7.487 1.00 90.88 96 ARG A CA 1
ATOM 742 C C . ARG A 1 96 ? -10.887 -9.520 6.120 1.00 90.88 96 ARG A C 1
ATOM 744 O O . ARG A 1 96 ? -11.850 -9.965 5.504 1.00 90.88 96 ARG A O 1
ATOM 751 N N . PHE A 1 97 ? -10.060 -8.610 5.630 1.00 89.12 97 PHE A N 1
ATOM 752 C CA . PHE A 1 97 ? -10.119 -8.042 4.290 1.00 89.12 97 PHE A CA 1
ATOM 753 C C . PHE A 1 97 ? -8.872 -8.470 3.523 1.00 89.12 97 PHE A C 1
ATOM 755 O O . PHE A 1 97 ? -7.767 -8.351 4.044 1.00 89.12 97 PHE A O 1
ATOM 762 N N . SER A 1 98 ? -9.040 -8.967 2.301 1.00 89.81 98 SER A N 1
ATOM 763 C CA . SER A 1 98 ? -7.929 -9.340 1.423 1.00 89.81 98 SER A CA 1
ATOM 764 C C . SER A 1 98 ? -7.889 -8.386 0.239 1.00 89.81 98 SER A C 1
ATOM 766 O O . SER A 1 98 ? -8.844 -8.300 -0.527 1.00 89.81 98 SER A O 1
ATOM 768 N N . ILE A 1 99 ? -6.781 -7.666 0.111 1.00 86.50 99 ILE A N 1
ATOM 769 C CA . ILE A 1 99 ? -6.564 -6.634 -0.899 1.00 86.50 99 ILE A CA 1
ATOM 770 C C . ILE A 1 99 ? -5.450 -7.122 -1.812 1.00 86.50 99 ILE A C 1
ATOM 772 O O . ILE A 1 99 ? -4.402 -7.556 -1.333 1.00 86.50 99 ILE A O 1
ATOM 776 N N . LEU A 1 100 ? -5.683 -7.063 -3.118 1.00 87.12 100 LEU A N 1
ATOM 777 C CA . LEU A 1 100 ? -4.673 -7.333 -4.133 1.00 87.12 100 LEU A CA 1
ATOM 778 C C . LEU A 1 100 ? -4.364 -6.023 -4.846 1.00 87.12 100 LEU A C 1
ATOM 780 O O . LEU A 1 100 ? -5.264 -5.415 -5.421 1.00 87.12 100 LEU A O 1
ATOM 784 N N . THR A 1 101 ? -3.100 -5.612 -4.806 1.00 84.69 101 THR A N 1
ATOM 785 C CA . THR A 1 101 ? -2.626 -4.443 -5.545 1.00 84.69 101 THR A CA 1
ATOM 786 C C . THR A 1 101 ? -1.692 -4.903 -6.646 1.00 84.69 101 THR A C 1
ATOM 788 O O . THR A 1 101 ? -0.798 -5.719 -6.414 1.00 84.69 101 THR A O 1
ATOM 791 N N . ILE A 1 102 ? -1.921 -4.375 -7.846 1.00 86.00 102 ILE A N 1
ATOM 792 C CA . ILE A 1 102 ? -1.163 -4.710 -9.045 1.00 86.00 102 ILE A CA 1
ATOM 793 C C . ILE A 1 102 ? -0.562 -3.423 -9.587 1.00 86.00 102 ILE A C 1
ATOM 795 O O . ILE A 1 102 ? -1.283 -2.463 -9.874 1.00 86.00 102 ILE A O 1
ATOM 799 N N . TYR A 1 103 ? 0.753 -3.422 -9.747 1.00 84.31 103 TYR A N 1
ATOM 800 C CA . TYR A 1 103 ? 1.449 -2.471 -10.592 1.00 84.31 103 TYR A CA 1
ATOM 801 C C . TYR A 1 103 ? 1.852 -3.165 -11.890 1.00 84.31 103 TYR A C 1
ATOM 803 O O . TYR A 1 103 ? 2.209 -4.337 -11.897 1.00 84.31 103 TYR A O 1
ATOM 811 N N . SER A 1 104 ? 1.784 -2.448 -13.004 1.00 84.44 104 SER A N 1
ATOM 812 C CA . SER A 1 104 ? 2.218 -2.942 -14.303 1.00 84.44 104 SER A CA 1
ATOM 813 C C . SER A 1 104 ? 2.895 -1.807 -15.047 1.00 84.44 104 SER A C 1
ATOM 815 O O . SER A 1 104 ? 2.354 -0.701 -15.111 1.00 84.44 104 SER A O 1
ATOM 817 N N . THR A 1 105 ? 4.066 -2.074 -15.626 1.00 80.69 105 THR A N 1
ATOM 818 C CA . THR A 1 105 ? 4.757 -1.072 -16.441 1.00 80.69 105 THR A CA 1
ATOM 819 C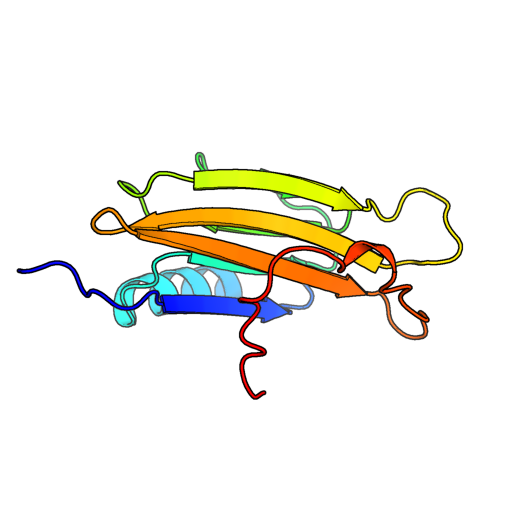 C . THR A 1 105 ? 3.925 -0.705 -17.678 1.00 80.69 105 THR A C 1
ATOM 821 O O . THR A 1 105 ? 3.127 -1.526 -18.154 1.00 80.69 105 THR A O 1
ATOM 824 N N . PRO A 1 106 ? 4.124 0.493 -18.259 1.00 80.69 106 PRO A N 1
ATOM 825 C CA . PRO A 1 106 ? 3.516 0.844 -19.538 1.00 80.69 106 PRO A CA 1
ATOM 826 C C . PRO A 1 106 ? 3.807 -0.218 -20.607 1.00 80.69 106 PRO A C 1
ATOM 828 O O . PRO A 1 106 ? 4.895 -0.792 -20.636 1.00 80.69 106 PRO A O 1
ATOM 831 N N . ASN A 1 107 ? 2.837 -0.470 -21.487 1.00 82.94 107 ASN A N 1
ATOM 832 C CA . ASN A 1 107 ? 2.915 -1.446 -22.585 1.00 82.94 107 ASN A CA 1
ATOM 833 C C . ASN A 1 107 ? 3.099 -2.923 -22.174 1.00 82.94 107 ASN A C 1
ATOM 835 O O . ASN A 1 107 ? 3.252 -3.776 -23.049 1.00 82.94 107 ASN A O 1
ATOM 839 N N . ASN A 1 108 ? 3.052 -3.250 -20.879 1.00 84.69 108 ASN A N 1
ATOM 840 C CA . ASN A 1 108 ? 3.017 -4.636 -20.419 1.00 84.69 108 ASN A CA 1
ATOM 841 C C . ASN A 1 108 ? 1.635 -5.266 -20.661 1.00 84.69 108 ASN A C 1
ATOM 843 O O . ASN A 1 108 ? 0.609 -4.586 -20.617 1.00 84.69 108 ASN A O 1
ATOM 847 N N . LYS A 1 109 ? 1.612 -6.582 -20.876 1.00 85.31 109 LYS A N 1
ATOM 848 C CA . LYS A 1 109 ? 0.389 -7.390 -20.890 1.00 85.31 109 LYS A CA 1
ATOM 849 C C . LYS A 1 109 ? 0.394 -8.253 -19.628 1.00 85.31 109 LYS A C 1
ATOM 851 O O . LYS A 1 109 ? 0.986 -9.331 -19.675 1.00 85.31 109 LYS A O 1
ATOM 856 N N . PRO A 1 110 ? -0.182 -7.771 -18.510 1.00 83.62 110 PRO A N 1
ATOM 857 C CA . PRO A 1 110 ? -0.170 -8.525 -17.268 1.00 83.62 110 PRO A CA 1
ATOM 858 C C . PRO A 1 110 ? -0.880 -9.862 -17.460 1.00 83.62 110 PRO A C 1
ATOM 860 O O . PRO A 1 110 ? -1.993 -9.909 -17.991 1.00 83.62 110 PRO A O 1
ATOM 863 N N . ASP A 1 111 ? -0.229 -10.941 -17.033 1.00 82.94 111 ASP A N 1
ATOM 864 C CA . ASP A 1 111 ? -0.936 -12.193 -16.807 1.00 82.94 111 ASP A CA 1
ATOM 865 C C . ASP A 1 111 ? -1.791 -11.999 -15.551 1.00 82.94 111 ASP A C 1
ATOM 867 O O . ASP A 1 111 ? -1.392 -11.284 -14.643 1.00 82.94 111 ASP A O 1
ATOM 871 N N . PHE A 1 112 ? -2.981 -12.581 -15.497 1.00 82.12 112 PHE A N 1
ATOM 872 C CA . PHE A 1 112 ? -3.858 -12.551 -14.324 1.00 82.12 112 PHE A CA 1
ATOM 873 C C . PHE A 1 112 ? -4.236 -13.961 -13.867 1.00 82.12 112 PHE A C 1
ATOM 875 O O . PHE A 1 112 ? -5.080 -14.126 -12.988 1.00 82.12 112 PHE A O 1
ATOM 882 N N . SER A 1 113 ? -3.604 -14.990 -14.437 1.00 80.38 113 SER A N 1
ATOM 883 C CA . SER A 1 113 ? -3.812 -16.394 -14.078 1.00 80.38 113 SER A CA 1
ATOM 884 C C . SER A 1 113 ? -3.591 -16.660 -12.581 1.00 80.38 113 SER A C 1
ATOM 886 O O . SER A 1 113 ? -4.280 -17.492 -11.990 1.00 80.38 113 SER A O 1
ATOM 888 N N . TYR A 1 114 ? -2.712 -15.885 -11.937 1.00 70.06 114 TYR A N 1
ATOM 889 C CA . TYR A 1 114 ? -2.439 -15.933 -10.498 1.00 70.06 114 TYR A CA 1
ATOM 890 C C . TYR A 1 114 ? -3.547 -15.329 -9.614 1.00 70.06 114 TYR A C 1
ATOM 892 O O . TYR A 1 114 ? -3.468 -15.445 -8.392 1.00 70.06 114 TYR A O 1
ATOM 900 N N . LEU A 1 115 ? -4.571 -14.672 -10.179 1.00 73.31 115 LEU A N 1
ATOM 901 C CA . LEU A 1 115 ? -5.667 -14.063 -9.407 1.00 73.31 115 LEU A CA 1
ATOM 902 C C . LEU A 1 115 ? -6.746 -15.063 -8.961 1.00 73.31 115 LEU A C 1
ATOM 904 O O . LEU A 1 115 ? -7.678 -14.689 -8.247 1.00 73.31 115 LEU A O 1
ATOM 908 N N . ASN A 1 116 ? -6.637 -16.338 -9.329 1.00 58.62 116 ASN A N 1
ATOM 909 C CA . ASN A 1 116 ? -7.619 -17.342 -8.940 1.00 58.62 116 ASN A CA 1
ATOM 910 C C . ASN A 1 116 ? -7.355 -17.902 -7.537 1.00 58.62 116 ASN A C 1
ATOM 912 O O . ASN A 1 116 ? -6.494 -18.759 -7.379 1.00 58.62 116 ASN A O 1
ATOM 916 N N . SER A 1 117 ? -8.149 -17.437 -6.558 1.00 50.25 117 SER A N 1
ATOM 917 C CA . SER A 1 117 ? -8.938 -18.259 -5.611 1.00 50.25 117 SER A CA 1
ATOM 918 C C . SER A 1 117 ? -9.246 -17.506 -4.302 1.00 50.25 117 SER A C 1
ATOM 920 O O . SER A 1 117 ? -8.667 -17.813 -3.268 1.00 50.25 117 SER A O 1
ATOM 922 N N . ASP A 1 118 ? -10.123 -16.500 -4.329 1.00 44.50 118 ASP A N 1
ATOM 923 C CA . ASP A 1 118 ? -10.947 -16.097 -3.172 1.00 44.50 118 ASP A CA 1
ATOM 924 C C . ASP A 1 118 ? -12.009 -15.102 -3.676 1.00 44.50 118 ASP A C 1
ATOM 926 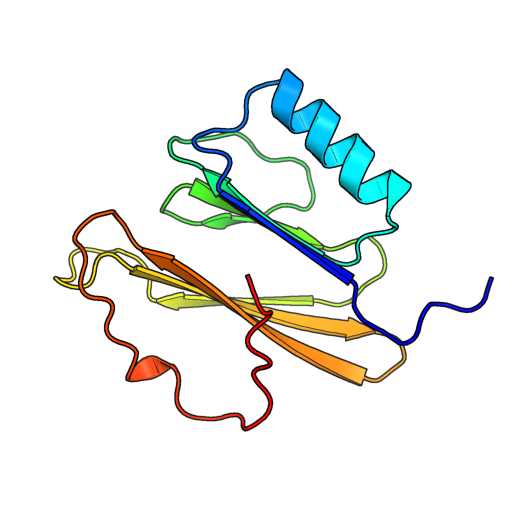O O . ASP A 1 118 ? -11.698 -14.008 -4.140 1.00 44.50 118 ASP A O 1
ATOM 930 N N . SER A 1 119 ? -13.278 -15.495 -3.623 1.00 39.91 119 SER A N 1
ATOM 931 C CA . SER A 1 119 ? -14.436 -14.870 -4.280 1.00 39.91 119 SER A CA 1
ATOM 932 C C . SER A 1 119 ? -14.891 -13.510 -3.711 1.00 39.91 119 SER A C 1
ATOM 934 O O . SER A 1 119 ? -16.083 -13.231 -3.700 1.00 39.91 119 SER A O 1
ATOM 936 N N . ASN A 1 120 ? -13.979 -12.657 -3.229 1.00 38.84 120 ASN A N 1
ATOM 937 C CA . ASN A 1 120 ? -14.306 -11.375 -2.582 1.00 38.84 120 ASN A CA 1
ATOM 938 C C . ASN A 1 120 ? -13.377 -10.212 -2.988 1.00 38.84 120 ASN A C 1
ATOM 940 O O . ASN A 1 120 ? -13.113 -9.313 -2.188 1.00 38.84 120 ASN A O 1
ATOM 944 N N . CYS A 1 121 ? -12.866 -10.193 -4.219 1.00 39.81 121 CYS A N 1
ATOM 94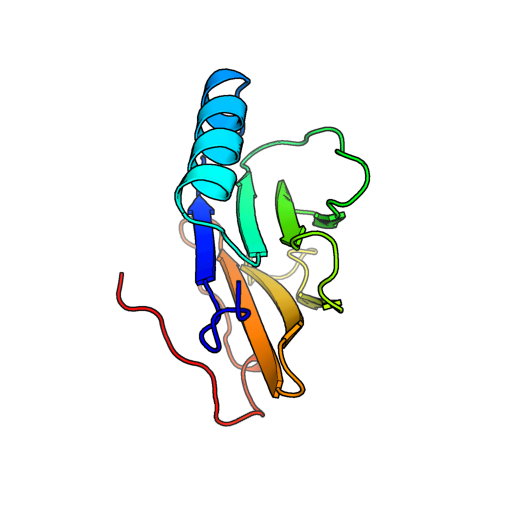5 C CA . CYS A 1 121 ? -12.159 -9.020 -4.731 1.00 39.81 121 CYS A CA 1
ATOM 946 C C . CYS A 1 121 ? -13.177 -7.987 -5.231 1.00 39.81 121 CYS A C 1
ATOM 948 O O . CYS A 1 121 ? -13.805 -8.185 -6.267 1.00 39.81 121 CYS A O 1
ATOM 950 N N . PHE A 1 122 ? -13.349 -6.886 -4.496 1.00 40.09 122 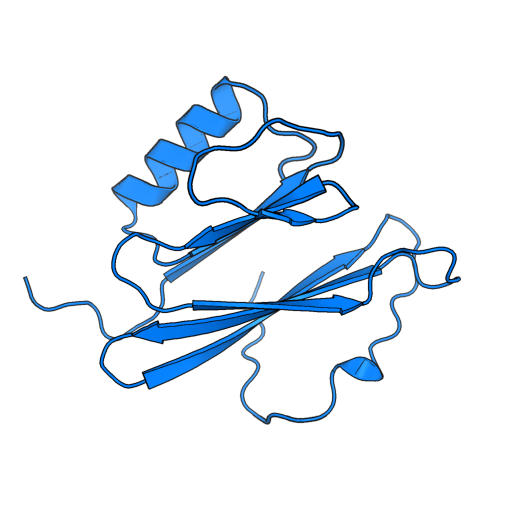PHE A N 1
ATOM 951 C CA . PHE A 1 122 ? -14.075 -5.714 -4.986 1.00 40.09 122 PHE A CA 1
ATOM 952 C C . PHE A 1 122 ? -13.156 -4.916 -5.921 1.00 40.09 122 PHE A C 1
ATOM 954 O O . PHE A 1 122 ? -12.178 -4.341 -5.437 1.00 40.09 122 PHE A O 1
ATOM 961 N N . PRO A 1 123 ? -13.438 -4.829 -7.232 1.00 42.53 123 PRO A N 1
ATOM 962 C CA . PRO A 1 123 ? -12.811 -3.817 -8.062 1.00 42.53 123 PRO A CA 1
ATOM 963 C C . PRO A 1 123 ? -13.380 -2.460 -7.635 1.00 42.53 123 PRO A C 1
ATOM 965 O O . PRO A 1 123 ? -14.565 -2.178 -7.832 1.00 42.53 123 PRO A O 1
ATOM 968 N N . GLY A 1 124 ? -12.554 -1.626 -7.003 1.00 35.66 124 GLY A N 1
ATOM 969 C CA . GLY A 1 124 ? -12.880 -0.211 -6.852 1.00 35.66 124 GLY A CA 1
ATOM 970 C C . GLY A 1 124 ? -13.131 0.378 -8.240 1.00 35.66 124 GLY A C 1
ATOM 971 O O . GLY A 1 124 ? -12.343 0.151 -9.157 1.00 35.66 124 GLY A O 1
ATOM 972 N N . ARG A 1 125 ? -14.257 1.071 -8.428 1.00 27.53 125 ARG A N 1
ATOM 973 C CA . ARG A 1 125 ? -14.491 1.842 -9.654 1.00 27.53 125 ARG A CA 1
ATOM 974 C C . ARG A 1 125 ? -13.533 3.036 -9.648 1.00 27.53 125 ARG A C 1
ATOM 976 O O . ARG A 1 125 ? -13.552 3.798 -8.683 1.00 27.53 125 ARG A O 1
ATOM 983 N N . PHE A 1 126 ? -12.702 3.126 -10.685 1.00 34.12 126 PHE A N 1
ATOM 984 C CA . PHE A 1 126 ? -11.882 4.295 -11.011 1.00 34.12 126 PHE A CA 1
ATOM 985 C C . PHE A 1 126 ? -12.752 5.440 -11.530 1.00 34.12 126 PHE A C 1
ATOM 987 O O . PHE A 1 126 ? -13.768 5.136 -12.202 1.00 34.12 126 PHE A O 1
#

Solvent-accessible surface area (backbone atoms only — not comparable to full-atom values): 7944 Å² total; per-residue (Å²): 131,85,79,74,87,72,88,42,76,47,79,43,81,58,76,37,81,47,75,67,56,48,51,52,47,55,48,52,39,61,78,68,64,40,46,32,40,39,37,40,25,72,56,88,81,89,77,58,104,75,46,54,80,44,98,73,26,35,39,40,41,65,40,89,92,54,54,72,50,81,43,80,77,37,68,48,75,94,47,91,38,42,27,34,31,37,38,41,34,38,43,56,97,94,42,81,45,69,44,78,50,77,49,66,51,88,95,48,69,66,78,62,81,86,70,76,84,69,102,68,75,78,80,77,85,128

Organism: NCBI:txid2747483

InterPro domains:
  IPR036691 Endonuclease/exonuclease/phosphatase superfamily [G3DSA:3.60.10.10] (2-122)
  IPR036691 Endonuclease/exonuclease/phosphatase superfamily [SSF56219] (8-110)

Foldseek 3Di:
DDDDPDAAEEEEAPQACDPVNVVVVVCVCVVVVHQKYKYQYQDDDDDDPAWDAAPRGIIIHGDPPKDKDKDWLDHCPPDLFNKTKMWIWIDDPNDIDIEIDMDGDPPGDHDCPSVDDDPDYDDDDD

Mean predicted aligned error: 9.03 Å

pLDDT: mean 74.42, std 17.58, range [27.53, 90.88]

Radius of gyration: 14.95 Å; Cα contacts (8 Å, |Δi|>4): 189; chains: 1; bounding box: 31×36×42 Å

Sequence (126 aa):
MPSREALCILQWNAGGLSQSKRAELVQSLNTHDMDAFTIIEGYSLYILHQSRQVASGMLVGVKTGLTADFRIIKDMDCSPDKSEVIKLNLWKNGKRFSILTIYSTPNNKPDFSYLNSDSNCFPGRF